Protein AF-A0A3D3XVE8-F1 (afdb_monomer_lite)

Structure (mmCIF, N/CA/C/O backbone):
data_AF-A0A3D3XVE8-F1
#
_entry.id   AF-A0A3D3XVE8-F1
#
loop_
_atom_site.group_PDB
_atom_site.id
_atom_site.type_symbol
_atom_site.label_atom_id
_atom_site.label_alt_id
_atom_site.label_comp_id
_atom_site.label_asym_id
_atom_site.label_entity_id
_atom_site.label_seq_id
_atom_site.pdbx_PDB_ins_code
_atom_site.Cartn_x
_atom_site.Cartn_y
_atom_site.Cartn_z
_atom_site.occupancy
_atom_site.B_iso_or_equiv
_atom_site.auth_seq_id
_atom_site.auth_comp_id
_atom_site.auth_asym_id
_atom_site.auth_atom_id
_atom_site.pdbx_PDB_model_num
ATOM 1 N N . MET A 1 1 ? -37.825 -14.489 28.223 1.00 41.34 1 MET A N 1
ATOM 2 C CA . MET A 1 1 ? -36.509 -14.138 28.797 1.00 41.34 1 MET A CA 1
ATOM 3 C C . MET A 1 1 ? -35.948 -13.013 27.942 1.00 41.34 1 MET A C 1
ATOM 5 O O . MET A 1 1 ? -35.417 -13.270 26.873 1.00 41.34 1 MET A O 1
ATOM 9 N N . ASN A 1 2 ? -36.241 -11.770 28.335 1.00 35.41 2 ASN A N 1
ATOM 10 C CA . ASN A 1 2 ? -35.995 -10.565 27.539 1.00 35.41 2 ASN A CA 1
ATOM 11 C C . ASN A 1 2 ? -34.573 -10.058 27.788 1.00 35.41 2 ASN A C 1
ATOM 13 O O . ASN A 1 2 ? -34.278 -9.597 28.886 1.00 35.41 2 ASN A O 1
ATOM 17 N N . LEU A 1 3 ? -33.719 -10.104 26.767 1.00 50.75 3 LEU A N 1
ATOM 18 C CA . LEU A 1 3 ? -32.432 -9.408 26.752 1.00 50.75 3 LEU A CA 1
ATOM 19 C C . LEU A 1 3 ? -32.549 -8.166 25.863 1.00 50.75 3 LEU A C 1
ATOM 21 O O . LEU A 1 3 ? -31.955 -8.087 24.793 1.00 50.75 3 LEU A O 1
ATOM 25 N N . THR A 1 4 ? -33.332 -7.178 26.298 1.00 48.75 4 THR A N 1
ATOM 26 C CA . THR A 1 4 ? -33.195 -5.811 25.780 1.00 48.75 4 THR A CA 1
ATOM 27 C C . THR A 1 4 ? -31.923 -5.227 26.384 1.00 48.75 4 THR A C 1
ATOM 29 O O . THR A 1 4 ? -31.964 -4.541 27.406 1.00 48.75 4 THR A O 1
ATOM 32 N N . LEU A 1 5 ? -30.773 -5.576 25.804 1.00 56.91 5 LEU A N 1
ATOM 33 C CA . LEU A 1 5 ? -29.511 -4.935 26.137 1.00 56.91 5 LEU A CA 1
ATOM 34 C C . LEU A 1 5 ? -29.654 -3.457 25.787 1.00 56.91 5 LEU A C 1
ATOM 36 O O . LEU A 1 5 ? -29.731 -3.078 24.619 1.00 56.91 5 LEU A O 1
ATOM 40 N N . ASN A 1 6 ? -29.730 -2.640 26.831 1.00 50.09 6 ASN A N 1
ATOM 41 C CA . ASN A 1 6 ? -29.581 -1.201 26.780 1.00 50.09 6 ASN A CA 1
ATOM 42 C C . ASN A 1 6 ? -28.165 -0.904 26.264 1.00 50.09 6 ASN A C 1
ATOM 44 O O . ASN A 1 6 ? -27.223 -0.744 27.035 1.00 50.09 6 ASN A O 1
ATOM 48 N N . GLN A 1 7 ? -28.011 -0.924 24.941 1.00 58.62 7 GLN A N 1
ATOM 49 C CA . GLN A 1 7 ? -26.836 -0.456 24.221 1.00 58.62 7 GLN A CA 1
ATOM 50 C C . GLN A 1 7 ? -26.818 1.068 24.362 1.00 58.62 7 GLN A C 1
ATOM 52 O O . GLN A 1 7 ? -27.171 1.800 23.437 1.00 58.62 7 GLN A O 1
ATOM 57 N N . GLN A 1 8 ? -26.466 1.563 25.552 1.00 52.91 8 GLN A N 1
ATOM 58 C CA . GLN A 1 8 ? -26.076 2.955 25.688 1.00 52.91 8 GLN A CA 1
ATOM 59 C C . GLN A 1 8 ? -24.925 3.162 24.709 1.00 52.91 8 GLN A C 1
ATOM 61 O O . GLN A 1 8 ? -23.867 2.555 24.848 1.00 52.91 8 GLN A O 1
ATOM 66 N N . GLN A 1 9 ? -25.169 3.961 23.674 1.00 60.97 9 GLN A N 1
ATOM 67 C CA . GLN A 1 9 ? -24.178 4.378 22.691 1.00 60.97 9 GLN A CA 1
ATOM 68 C C . GLN A 1 9 ? -23.089 5.172 23.425 1.00 60.97 9 GLN A C 1
ATOM 70 O O . GLN A 1 9 ? -23.149 6.400 23.507 1.00 60.97 9 GLN A O 1
ATOM 75 N N . VAL A 1 10 ? -22.121 4.476 24.023 1.00 69.81 10 VAL A N 1
ATOM 76 C CA . VAL A 1 10 ? -20.950 5.094 24.641 1.00 69.81 10 VAL A CA 1
ATOM 77 C C . VAL A 1 10 ? -20.167 5.731 23.502 1.00 69.81 10 VAL A C 1
ATOM 79 O O . VAL A 1 10 ? -19.470 5.055 22.749 1.00 69.81 10 VAL A O 1
ATOM 82 N N . ARG A 1 11 ? -20.336 7.045 23.323 1.00 76.81 11 ARG A N 1
ATOM 83 C CA . ARG A 1 11 ? -19.576 7.799 22.327 1.00 76.81 11 ARG A CA 1
ATOM 84 C C . ARG A 1 11 ? -18.100 7.677 22.671 1.00 76.81 11 ARG A C 1
ATOM 86 O O . ARG A 1 11 ? -17.663 8.132 23.728 1.00 76.81 11 ARG A O 1
ATOM 93 N N . VAL A 1 12 ? -17.340 7.066 21.770 1.00 85.25 12 VAL A N 1
ATOM 94 C CA . VAL A 1 12 ? -15.890 6.978 21.909 1.00 85.25 12 VAL A CA 1
ATOM 95 C C . VAL A 1 12 ? -15.291 8.388 21.925 1.00 85.25 12 VAL A C 1
ATOM 97 O O . VAL A 1 12 ? -15.688 9.239 21.121 1.00 85.25 12 VAL A O 1
ATOM 100 N N . PRO A 1 13 ? -14.355 8.678 22.842 1.00 89.12 13 PRO A N 1
ATOM 101 C CA . PRO A 1 13 ? -13.726 9.985 22.890 1.00 89.12 13 PRO A CA 1
ATOM 102 C C . PRO A 1 13 ? -12.899 10.195 21.618 1.00 89.12 13 PRO A C 1
ATOM 104 O O . PRO A 1 13 ? -12.223 9.282 21.142 1.00 89.12 13 PRO A O 1
ATOM 107 N N . TRP A 1 14 ? -12.898 11.424 21.098 1.00 87.50 14 TRP A N 1
ATOM 108 C CA . TRP A 1 14 ? -12.185 11.790 19.866 1.00 87.50 14 TRP A CA 1
ATOM 109 C C . TRP A 1 14 ? -10.712 11.367 19.863 1.00 87.50 14 TRP A C 1
ATOM 111 O O . TRP A 1 14 ? -10.186 10.954 18.836 1.00 87.50 14 TRP A O 1
ATOM 121 N N . ARG A 1 15 ? -10.057 11.386 21.030 1.00 90.38 15 ARG A N 1
ATOM 122 C CA . ARG A 1 15 ? -8.671 10.923 21.199 1.00 90.38 15 ARG A CA 1
ATOM 123 C C . ARG A 1 15 ? -8.483 9.456 20.805 1.00 90.38 15 ARG A C 1
ATOM 125 O O . ARG A 1 15 ? -7.480 9.136 20.180 1.00 90.38 15 ARG A O 1
ATOM 132 N N . THR A 1 16 ? -9.436 8.585 21.136 1.00 89.50 16 THR A N 1
ATOM 133 C CA . THR A 1 16 ? -9.382 7.159 20.778 1.00 89.50 16 THR A CA 1
ATOM 134 C C . THR A 1 16 ? -9.581 6.966 19.281 1.00 89.50 16 THR A C 1
ATOM 136 O O . THR A 1 16 ? -8.871 6.172 18.679 1.00 89.50 16 THR A O 1
ATOM 139 N N . VAL A 1 17 ? -10.475 7.741 18.662 1.00 88.56 17 VAL A N 1
ATOM 140 C CA . VAL A 1 17 ? -10.687 7.708 17.205 1.00 88.56 17 VAL A CA 1
ATOM 141 C C . VAL A 1 17 ? -9.411 8.114 16.463 1.00 88.56 17 VAL A C 1
ATOM 143 O O . VAL A 1 17 ? -8.970 7.406 15.561 1.00 88.56 17 VAL A O 1
ATOM 146 N N . PHE A 1 18 ? -8.767 9.208 16.883 1.00 90.75 18 PHE A N 1
ATOM 147 C CA . PHE A 1 18 ? -7.499 9.645 16.295 1.00 90.75 18 PHE A CA 1
ATOM 148 C C . PHE A 1 18 ? -6.362 8.648 16.535 1.00 90.75 18 PHE A C 1
ATOM 150 O O . PHE A 1 18 ? -5.612 8.357 15.608 1.00 90.75 18 PHE A O 1
ATOM 157 N N . ALA A 1 19 ? -6.239 8.098 17.745 1.00 91.44 19 ALA A N 1
ATOM 158 C CA . ALA A 1 19 ? -5.219 7.097 18.050 1.00 91.44 19 ALA A CA 1
ATOM 159 C C . ALA A 1 19 ? -5.408 5.809 17.232 1.00 91.44 19 ALA A C 1
ATOM 161 O O . ALA A 1 19 ? -4.425 5.228 16.784 1.00 91.44 19 ALA A O 1
ATOM 162 N N . TYR A 1 20 ? -6.657 5.397 16.995 1.00 89.50 20 TYR A N 1
ATOM 163 C CA . TYR A 1 20 ? -6.980 4.232 16.172 1.00 89.50 20 TYR A CA 1
ATOM 164 C C . TYR A 1 20 ? -6.705 4.474 14.680 1.00 89.50 20 TYR A C 1
ATOM 166 O O . TYR A 1 20 ? -6.209 3.586 13.996 1.00 89.50 20 TYR A O 1
ATOM 174 N N . GLY A 1 21 ? -6.969 5.685 14.176 1.00 88.62 21 GLY A N 1
ATOM 175 C CA . GLY A 1 21 ? -6.725 6.049 12.775 1.00 88.62 21 GLY A CA 1
ATOM 176 C C . GLY A 1 21 ? -5.281 6.458 12.444 1.00 88.62 21 GLY A C 1
ATOM 177 O O . GLY A 1 21 ? -4.904 6.487 11.271 1.00 88.62 21 GLY A O 1
ATOM 178 N N . ALA A 1 22 ? -4.448 6.779 13.437 1.00 93.19 22 ALA A N 1
ATOM 179 C CA . ALA A 1 22 ? -3.076 7.235 13.200 1.00 93.19 22 ALA A CA 1
ATOM 180 C C . ALA A 1 22 ? -2.191 6.201 12.462 1.00 93.19 22 ALA A C 1
ATOM 182 O O . ALA A 1 22 ? -1.516 6.590 11.504 1.00 93.19 22 ALA A O 1
ATOM 183 N N . PRO A 1 23 ? -2.210 4.894 12.802 1.00 91.75 23 PRO A N 1
ATOM 184 C CA . PRO A 1 23 ? -1.412 3.888 12.098 1.00 91.75 23 PRO A CA 1
ATOM 185 C C . PRO A 1 23 ? -1.799 3.725 10.623 1.00 91.75 23 PRO A C 1
ATOM 187 O O . PRO A 1 23 ? -0.927 3.540 9.774 1.00 91.75 23 PRO A O 1
ATOM 190 N N . THR A 1 24 ? -3.088 3.852 10.293 1.00 91.06 24 THR A N 1
ATOM 191 C CA . THR A 1 24 ? -3.583 3.749 8.910 1.00 91.06 24 THR A CA 1
ATOM 192 C C . THR A 1 24 ? -3.006 4.823 7.991 1.00 91.06 24 THR A C 1
ATOM 194 O O . THR A 1 24 ? -2.748 4.545 6.823 1.00 91.06 24 THR A O 1
ATOM 197 N N . VAL A 1 25 ? -2.726 6.024 8.509 1.00 92.69 25 VAL A N 1
ATOM 198 C CA . VAL A 1 25 ? -2.067 7.090 7.735 1.00 92.69 25 VAL A CA 1
ATOM 199 C C . VAL A 1 25 ? -0.646 6.679 7.348 1.00 92.69 25 VAL A C 1
ATOM 201 O O . VAL A 1 25 ? -0.252 6.828 6.192 1.00 92.69 25 VAL A O 1
ATOM 204 N N . GLY A 1 26 ? 0.112 6.118 8.296 1.00 92.44 26 GLY A N 1
ATOM 205 C CA . GLY A 1 26 ? 1.470 5.633 8.046 1.00 92.44 26 GLY A CA 1
ATOM 206 C C . GLY A 1 26 ? 1.499 4.483 7.040 1.00 92.44 26 GLY A C 1
ATOM 207 O O . GLY A 1 26 ? 2.287 4.511 6.096 1.00 92.44 26 GLY A O 1
ATOM 208 N N . ALA A 1 27 ? 0.591 3.515 7.194 1.00 92.38 27 ALA A N 1
ATOM 209 C CA . ALA A 1 27 ? 0.455 2.398 6.263 1.00 92.38 27 ALA A CA 1
ATOM 210 C C . ALA A 1 27 ? 0.095 2.872 4.843 1.00 92.38 27 ALA A C 1
ATOM 212 O O . ALA A 1 27 ? 0.728 2.451 3.874 1.00 92.38 27 ALA A O 1
ATOM 213 N N . GLY A 1 28 ? -0.859 3.801 4.715 1.00 92.75 28 GLY A N 1
ATOM 214 C CA . GLY A 1 28 ? -1.240 4.380 3.426 1.00 92.75 28 GLY A CA 1
ATOM 215 C C . GLY A 1 28 ? -0.097 5.151 2.761 1.00 92.75 28 GLY A C 1
ATOM 216 O O . GLY A 1 28 ? 0.143 4.993 1.564 1.00 92.75 28 GLY A O 1
ATOM 217 N N . TYR A 1 29 ? 0.660 5.932 3.537 1.00 94.81 29 TYR A N 1
ATOM 218 C CA . TYR A 1 29 ? 1.817 6.667 3.025 1.00 94.81 29 TYR A CA 1
ATOM 219 C C . TYR A 1 29 ? 2.937 5.730 2.557 1.00 94.81 29 TYR A C 1
ATOM 221 O O . TYR A 1 29 ? 3.505 5.930 1.484 1.00 94.81 29 TYR A O 1
ATOM 229 N N . MET A 1 30 ? 3.217 4.670 3.320 1.00 95.19 30 MET A N 1
ATOM 230 C CA . MET A 1 30 ? 4.187 3.648 2.92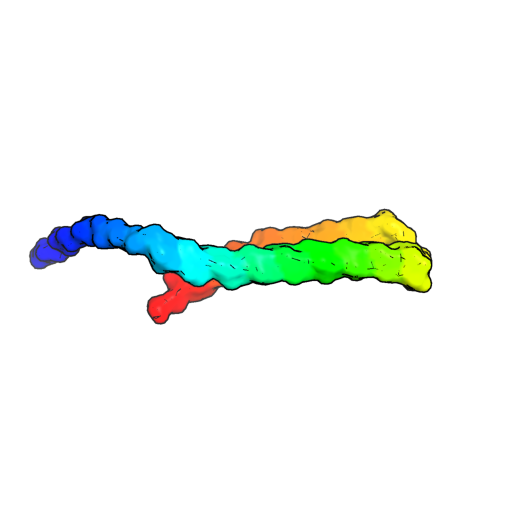5 1.00 95.19 30 MET A CA 1
ATOM 231 C C . MET A 1 30 ? 3.770 2.968 1.619 1.00 95.19 30 MET A C 1
ATOM 233 O O . MET A 1 30 ? 4.586 2.842 0.708 1.00 95.19 30 MET A O 1
ATOM 237 N N . TYR A 1 31 ? 2.497 2.583 1.499 1.00 92.94 31 TYR A N 1
ATOM 238 C CA . TYR A 1 31 ? 1.972 1.949 0.293 1.00 92.94 31 TYR A CA 1
ATOM 239 C C . TYR A 1 31 ? 2.115 2.860 -0.938 1.00 92.94 31 TYR A C 1
ATOM 241 O O . TYR A 1 31 ? 2.534 2.409 -2.004 1.00 92.94 31 TYR A O 1
ATOM 249 N N . LEU A 1 32 ? 1.846 4.160 -0.779 1.00 94.19 32 LEU A N 1
ATOM 250 C CA . LEU A 1 32 ? 2.028 5.150 -1.839 1.00 94.19 32 LEU A CA 1
ATOM 251 C C . LEU A 1 32 ? 3.500 5.296 -2.249 1.00 94.19 32 LEU A C 1
ATOM 253 O O . LEU A 1 32 ? 3.805 5.250 -3.441 1.00 94.19 32 LEU A O 1
ATOM 257 N N . LEU A 1 33 ? 4.416 5.435 -1.285 1.00 95.81 33 LEU A N 1
ATOM 258 C CA . LEU A 1 33 ? 5.846 5.558 -1.575 1.00 95.81 33 LEU A CA 1
ATOM 259 C C . LEU A 1 33 ? 6.397 4.323 -2.286 1.00 95.81 33 LEU A C 1
ATOM 261 O O . LEU A 1 33 ? 7.098 4.458 -3.289 1.00 95.81 33 LEU A O 1
ATOM 265 N N . VAL A 1 34 ? 6.060 3.127 -1.798 1.00 95.25 34 VAL A N 1
ATOM 266 C CA . VAL A 1 34 ? 6.499 1.869 -2.410 1.00 95.25 34 VAL A CA 1
ATOM 267 C C . VAL A 1 34 ? 5.923 1.732 -3.817 1.00 95.25 34 VAL A C 1
ATOM 269 O O . VAL A 1 34 ? 6.670 1.427 -4.742 1.00 95.25 34 VAL A O 1
ATOM 272 N N . GLY A 1 35 ? 4.633 2.017 -4.016 1.00 93.06 35 GLY A N 1
ATOM 273 C CA . GLY A 1 35 ? 4.003 1.946 -5.336 1.00 93.06 35 GLY A CA 1
ATOM 274 C C . GLY A 1 35 ? 4.659 2.878 -6.360 1.00 93.06 35 GLY A C 1
ATOM 275 O O . GLY A 1 35 ? 4.979 2.452 -7.472 1.00 93.06 35 GLY A O 1
ATOM 276 N N . LEU A 1 36 ? 4.925 4.130 -5.971 1.00 94.25 36 LEU A N 1
ATOM 277 C CA . LEU A 1 36 ? 5.615 5.102 -6.824 1.00 94.25 36 LEU A CA 1
ATOM 278 C C . LEU A 1 36 ? 7.054 4.677 -7.128 1.00 94.25 36 LEU A C 1
ATOM 280 O O . LEU A 1 36 ? 7.483 4.740 -8.282 1.00 94.25 36 LEU A O 1
ATOM 284 N N . TYR A 1 37 ? 7.78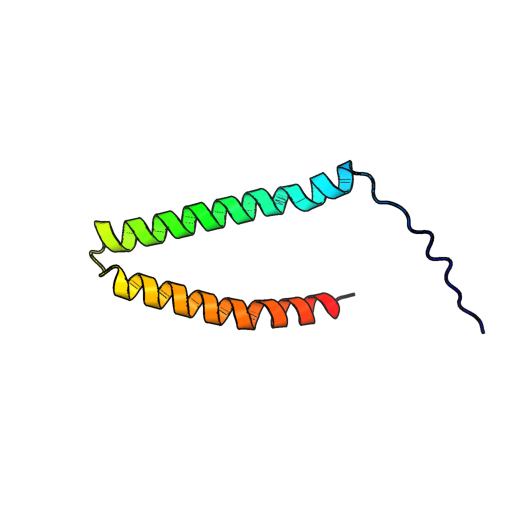7 4.224 -6.110 1.00 95.12 37 TYR A N 1
ATOM 285 C CA . TYR A 1 37 ? 9.166 3.775 -6.265 1.00 95.12 37 TYR A CA 1
ATOM 286 C C . TYR A 1 37 ? 9.266 2.563 -7.194 1.00 95.12 37 TYR A C 1
ATOM 288 O O . TYR A 1 37 ? 10.078 2.574 -8.115 1.00 95.12 37 TYR A O 1
ATOM 296 N N . VAL A 1 38 ? 8.412 1.553 -7.008 1.00 94.75 38 VAL A N 1
ATOM 297 C CA . VAL A 1 38 ? 8.395 0.342 -7.842 1.00 94.75 38 VAL A CA 1
ATOM 298 C C . VAL A 1 38 ? 8.092 0.684 -9.295 1.00 94.75 38 VAL A C 1
ATOM 300 O O . VAL A 1 38 ? 8.779 0.181 -10.183 1.00 94.75 38 VAL A O 1
ATOM 303 N N . MET A 1 39 ? 7.118 1.562 -9.555 1.00 93.56 39 MET A N 1
ATOM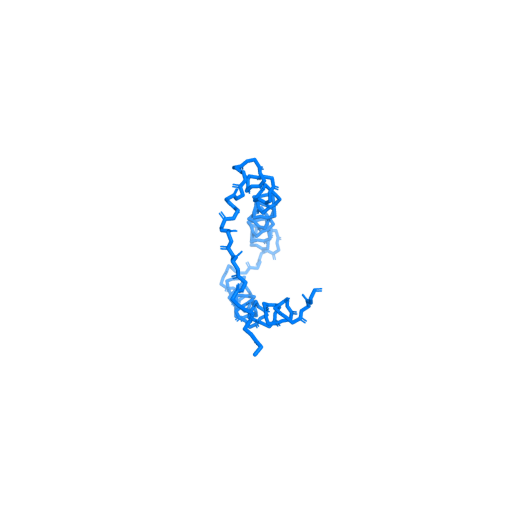 304 C CA . MET A 1 39 ? 6.820 2.014 -10.915 1.00 93.56 39 MET A CA 1
ATOM 305 C C . MET A 1 39 ? 8.041 2.696 -11.548 1.00 93.56 39 MET A C 1
ATOM 307 O O . MET A 1 39 ? 8.502 2.264 -12.600 1.00 93.56 39 MET A O 1
ATOM 311 N N . LYS A 1 40 ? 8.600 3.708 -10.870 1.00 93.94 40 LYS A N 1
ATOM 312 C CA . LYS A 1 40 ? 9.742 4.502 -11.348 1.00 93.94 40 LYS A CA 1
ATOM 313 C C . LYS A 1 40 ? 10.986 3.645 -11.586 1.00 93.94 40 LYS A C 1
ATOM 315 O O . LYS A 1 40 ? 11.636 3.767 -12.616 1.00 93.94 40 LYS A O 1
ATOM 320 N N . PHE A 1 41 ? 11.322 2.770 -10.641 1.00 95.31 41 PHE A N 1
ATOM 321 C CA . PHE A 1 41 ? 12.475 1.880 -10.742 1.00 95.31 41 PHE A CA 1
ATOM 322 C C . PHE A 1 41 ? 12.323 0.892 -11.904 1.00 95.31 41 PHE A C 1
ATOM 324 O O . PHE A 1 41 ? 13.255 0.686 -12.681 1.00 95.31 41 PHE A O 1
ATOM 331 N N . SER A 1 42 ? 11.131 0.316 -12.060 1.00 94.50 42 SER A N 1
ATOM 332 C CA . SER A 1 42 ? 10.881 -0.685 -13.097 1.00 94.50 42 SER A CA 1
ATOM 333 C C . SER A 1 42 ? 10.921 -0.090 -14.505 1.00 94.50 42 SER A C 1
ATOM 335 O O . SER A 1 42 ? 11.426 -0.732 -15.423 1.00 94.50 42 SER A O 1
ATOM 337 N N . THR A 1 43 ? 10.438 1.140 -14.691 1.00 93.56 43 THR A N 1
ATOM 338 C CA . THR A 1 43 ? 10.465 1.795 -16.006 1.00 93.56 43 THR A CA 1
ATOM 339 C C . THR A 1 43 ? 11.823 2.398 -16.339 1.00 93.56 43 THR A C 1
ATOM 341 O O . THR A 1 43 ? 12.271 2.283 -17.476 1.00 93.56 43 THR A O 1
ATOM 344 N N . ASP A 1 44 ? 12.497 3.014 -15.367 1.00 92.06 44 ASP A N 1
ATOM 345 C CA . ASP A 1 44 ? 13.671 3.846 -15.653 1.00 92.06 44 ASP A CA 1
ATOM 346 C C . ASP A 1 44 ? 14.996 3.102 -15.469 1.00 92.06 44 ASP A C 1
ATOM 348 O O . ASP A 1 44 ? 15.975 3.428 -16.135 1.00 92.06 44 ASP A O 1
ATOM 352 N N . VAL A 1 45 ? 15.044 2.110 -14.573 1.00 94.75 45 VAL A N 1
ATOM 353 C CA . VAL A 1 45 ? 16.263 1.331 -14.295 1.00 94.75 45 VAL A CA 1
ATOM 354 C C . VAL A 1 45 ? 16.210 -0.021 -14.994 1.00 94.75 45 VAL A C 1
ATOM 356 O O . VAL A 1 45 ? 17.170 -0.411 -15.651 1.00 94.75 45 VAL A O 1
ATOM 359 N N . LEU A 1 46 ? 15.083 -0.733 -14.882 1.00 92.75 46 LEU A N 1
ATOM 360 C CA . LEU A 1 46 ? 14.910 -2.043 -15.521 1.00 92.75 46 LEU A CA 1
ATOM 361 C C . LEU A 1 46 ? 14.466 -1.947 -16.989 1.00 92.75 46 LEU A C 1
ATOM 363 O O . LEU A 1 46 ? 14.455 -2.965 -17.679 1.00 92.75 46 LEU A O 1
ATOM 367 N N . LEU A 1 47 ? 14.108 -0.746 -17.465 1.00 92.25 47 LEU A N 1
ATOM 368 C CA . LEU A 1 47 ? 13.638 -0.485 -18.832 1.00 92.25 47 LEU A CA 1
ATOM 369 C C . LEU A 1 47 ? 12.424 -1.340 -19.237 1.00 92.25 47 LEU A C 1
ATOM 371 O O . LEU A 1 47 ? 12.217 -1.644 -20.414 1.00 92.25 47 LEU A O 1
ATOM 375 N N . ILE A 1 48 ? 11.598 -1.725 -18.262 1.00 93.31 48 ILE A N 1
ATOM 376 C CA . ILE A 1 48 ? 10.347 -2.438 -18.513 1.00 93.31 48 ILE A CA 1
ATOM 377 C C . ILE A 1 48 ? 9.342 -1.440 -19.085 1.00 93.31 48 ILE A C 1
ATOM 379 O O . ILE A 1 48 ? 9.153 -0.345 -18.553 1.00 93.31 48 ILE A O 1
ATOM 383 N N . ALA A 1 49 ? 8.659 -1.825 -20.164 1.00 94.50 49 ALA A N 1
ATOM 384 C CA . ALA A 1 49 ? 7.654 -0.970 -20.779 1.00 94.50 49 ALA A CA 1
ATOM 385 C C . ALA A 1 49 ? 6.552 -0.596 -19.757 1.00 94.50 49 ALA A C 1
ATOM 387 O O . ALA A 1 49 ? 5.987 -1.495 -19.122 1.00 94.50 49 ALA A O 1
ATOM 388 N N . PRO A 1 50 ? 6.168 0.692 -19.638 1.00 92.06 50 PRO A N 1
ATOM 389 C CA . PRO A 1 50 ? 5.145 1.135 -18.685 1.00 92.06 50 PRO A CA 1
ATOM 390 C C . PRO A 1 50 ? 3.806 0.402 -18.832 1.00 92.06 50 PRO A C 1
ATOM 392 O O . PRO A 1 50 ? 3.117 0.159 -17.845 1.00 92.06 50 PRO A O 1
ATOM 395 N N . ALA A 1 51 ? 3.461 -0.012 -20.056 1.00 94.25 51 ALA A N 1
ATOM 396 C CA . ALA A 1 51 ? 2.273 -0.816 -20.333 1.00 94.25 51 ALA A CA 1
ATOM 397 C C . ALA A 1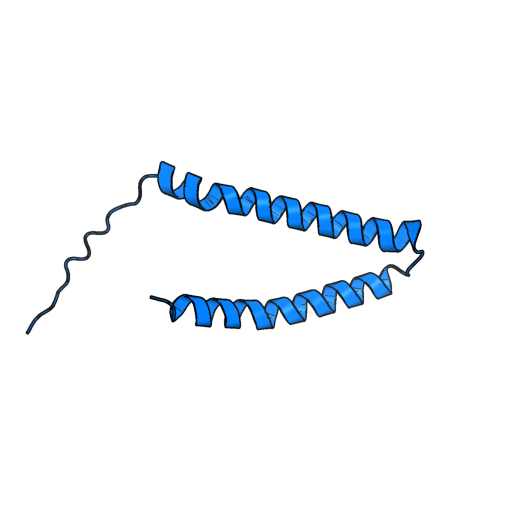 51 ? 2.283 -2.161 -19.585 1.00 94.25 51 ALA A C 1
ATOM 399 O O . ALA A 1 51 ? 1.261 -2.561 -19.034 1.00 94.25 51 ALA A O 1
ATOM 400 N N . VAL A 1 52 ? 3.436 -2.835 -19.508 1.00 94.81 52 VAL A N 1
ATOM 401 C CA . VAL A 1 52 ? 3.573 -4.116 -18.797 1.00 94.81 52 VAL A CA 1
ATOM 402 C C . VAL A 1 52 ? 3.424 -3.902 -17.294 1.00 94.81 52 VAL A C 1
ATOM 404 O O . VAL A 1 52 ? 2.652 -4.609 -16.652 1.00 94.81 52 VAL A O 1
ATOM 407 N N . MET A 1 53 ? 4.082 -2.880 -16.739 1.00 94.88 53 MET A N 1
ATOM 408 C CA . MET A 1 53 ? 3.905 -2.521 -15.327 1.00 94.88 53 MET A CA 1
ATOM 409 C C . MET A 1 53 ? 2.447 -2.178 -15.004 1.00 94.88 53 MET A C 1
ATOM 411 O O . MET A 1 53 ? 1.929 -2.621 -13.982 1.00 94.88 53 MET A O 1
ATOM 415 N N . GLY A 1 54 ? 1.751 -1.465 -15.894 1.00 93.44 54 GLY A N 1
ATOM 416 C CA . GLY A 1 54 ? 0.321 -1.182 -15.760 1.00 93.44 54 GLY A CA 1
ATOM 417 C C . GLY A 1 54 ? -0.537 -2.447 -15.677 1.00 93.44 54 GLY A C 1
ATOM 418 O O . GLY A 1 54 ? -1.437 -2.521 -14.839 1.00 93.44 54 GLY A O 1
ATOM 419 N N . VAL A 1 55 ? -0.229 -3.471 -16.479 1.00 95.88 55 VAL A N 1
ATOM 420 C CA . VAL A 1 55 ? -0.909 -4.776 -16.406 1.00 95.88 55 VAL A CA 1
ATOM 421 C C . VAL A 1 55 ? -0.617 -5.476 -15.077 1.00 95.88 55 VAL A C 1
ATOM 423 O O . VAL A 1 55 ? -1.550 -5.959 -14.440 1.00 95.88 55 VAL A O 1
ATOM 426 N N . ILE A 1 56 ? 0.636 -5.478 -14.612 1.00 94.50 56 ILE A N 1
ATOM 427 C CA . ILE A 1 56 ? 1.013 -6.081 -13.320 1.00 94.50 56 ILE A CA 1
ATOM 428 C C . ILE A 1 56 ? 0.247 -5.418 -12.167 1.00 94.50 56 ILE A C 1
ATOM 430 O O . ILE A 1 56 ? -0.379 -6.107 -11.361 1.00 94.50 56 ILE A O 1
ATOM 434 N N . PHE A 1 57 ? 0.229 -4.083 -12.113 1.00 93.69 57 PHE A N 1
ATOM 435 C CA . PHE A 1 57 ? -0.538 -3.350 -11.104 1.00 93.69 57 PHE A CA 1
ATOM 436 C C . PHE A 1 57 ? -2.045 -3.612 -11.217 1.00 93.69 57 PHE A C 1
ATOM 438 O O . PHE A 1 57 ? -2.721 -3.722 -10.198 1.00 93.69 57 PHE A O 1
ATOM 445 N N . SER A 1 58 ? -2.576 -3.765 -12.431 1.00 94.50 58 SER A N 1
ATOM 446 C CA . SER A 1 58 ? -3.992 -4.094 -12.637 1.00 94.50 58 SER A CA 1
ATOM 447 C C . SER A 1 58 ? -4.335 -5.481 -12.090 1.00 94.50 58 SER A C 1
ATOM 449 O O . SER A 1 58 ? -5.335 -5.629 -11.394 1.00 94.50 58 SER A O 1
ATOM 451 N N . ILE A 1 59 ? -3.480 -6.482 -12.328 1.00 96.56 59 ILE A N 1
ATOM 452 C CA . ILE A 1 59 ? -3.641 -7.829 -11.759 1.00 96.56 59 ILE A CA 1
ATOM 453 C C . ILE A 1 59 ? -3.590 -7.772 -10.228 1.00 96.56 59 ILE A C 1
ATOM 455 O O . ILE A 1 59 ? -4.435 -8.380 -9.574 1.00 96.56 59 ILE A O 1
ATOM 459 N N . SER A 1 60 ? -2.669 -6.990 -9.652 1.00 93.56 60 SER A N 1
ATOM 460 C CA . SER A 1 60 ? -2.619 -6.767 -8.200 1.00 93.56 60 SER A CA 1
ATOM 461 C C . SER A 1 60 ? -3.940 -6.214 -7.663 1.00 93.56 60 SER A C 1
ATOM 463 O O . SER A 1 60 ? -4.400 -6.665 -6.624 1.00 93.56 60 SER A O 1
ATOM 465 N N . ARG A 1 61 ? -4.592 -5.284 -8.373 1.00 93.38 61 ARG A N 1
ATOM 466 C CA . ARG A 1 61 ? -5.881 -4.722 -7.931 1.00 93.38 61 ARG A CA 1
ATOM 467 C C . ARG A 1 61 ? -7.031 -5.708 -8.015 1.00 93.38 61 ARG A C 1
ATOM 469 O O . ARG A 1 61 ? -7.917 -5.676 -7.169 1.00 93.38 61 ARG A O 1
ATOM 476 N N . VAL A 1 62 ? -7.022 -6.577 -9.022 1.00 96.38 62 VAL A N 1
ATOM 477 C CA . VAL A 1 62 ? -7.999 -7.668 -9.117 1.00 96.38 62 VAL A CA 1
ATOM 478 C C . VAL A 1 62 ? -7.815 -8.644 -7.957 1.00 96.38 62 VAL A C 1
ATOM 480 O O . VAL A 1 62 ? -8.803 -9.098 -7.389 1.00 96.38 62 VAL A O 1
ATOM 483 N N . TRP A 1 63 ? -6.568 -8.938 -7.583 1.00 94.69 63 TRP A N 1
ATOM 484 C CA . TRP A 1 63 ? -6.280 -9.757 -6.411 1.00 94.69 63 TRP A CA 1
ATOM 485 C C . TRP A 1 63 ? -6.785 -9.106 -5.119 1.00 94.69 63 TRP A C 1
ATOM 487 O O . TRP A 1 63 ? -7.535 -9.753 -4.390 1.00 94.69 63 TRP A O 1
ATOM 497 N N . ASP A 1 64 ? -6.468 -7.827 -4.890 1.00 92.88 64 ASP A N 1
ATOM 498 C CA . ASP A 1 64 ? -6.929 -7.077 -3.713 1.00 92.88 64 ASP A CA 1
ATOM 499 C C . ASP A 1 64 ? -8.468 -7.094 -3.614 1.00 92.88 64 ASP A C 1
ATOM 501 O O . ASP A 1 64 ? -9.035 -7.382 -2.562 1.00 92.88 64 ASP A O 1
ATOM 505 N N . ALA A 1 65 ? -9.168 -6.927 -4.743 1.00 93.62 65 ALA A N 1
ATOM 506 C CA . ALA A 1 65 ? -10.630 -6.981 -4.793 1.00 93.62 65 ALA A CA 1
ATOM 507 C C . ALA A 1 65 ? -11.229 -8.327 -4.336 1.00 93.62 65 ALA A C 1
ATOM 509 O O . ALA A 1 65 ? -12.390 -8.373 -3.930 1.00 93.62 65 ALA A O 1
ATOM 510 N N . ILE A 1 66 ? -10.463 -9.419 -4.405 1.00 95.44 66 ILE A N 1
ATOM 511 C CA . ILE A 1 66 ? -10.878 -10.751 -3.947 1.00 95.44 66 ILE A CA 1
ATOM 512 C C . ILE A 1 66 ? -10.417 -10.996 -2.508 1.00 95.44 66 ILE A C 1
ATOM 514 O O . ILE A 1 66 ? -11.174 -11.549 -1.705 1.00 95.44 66 ILE A O 1
ATOM 518 N N . SER A 1 67 ? -9.185 -10.608 -2.170 1.00 94.12 67 SER A N 1
ATOM 519 C CA . SER A 1 67 ? -8.630 -10.838 -0.838 1.00 94.12 67 SER A CA 1
ATOM 520 C C . SER A 1 67 ? -9.278 -9.959 0.224 1.00 94.12 67 SER A C 1
ATOM 522 O O . SER A 1 67 ? -9.500 -10.443 1.332 1.00 94.12 67 SER A O 1
ATOM 524 N N . ASP A 1 68 ? -9.634 -8.714 -0.096 1.00 92.94 68 ASP A N 1
ATOM 525 C CA . ASP A 1 68 ? -10.176 -7.769 0.884 1.00 92.94 68 ASP A CA 1
ATOM 526 C C . ASP A 1 68 ? -11.517 -8.253 1.476 1.00 92.94 68 ASP A C 1
ATOM 528 O O . A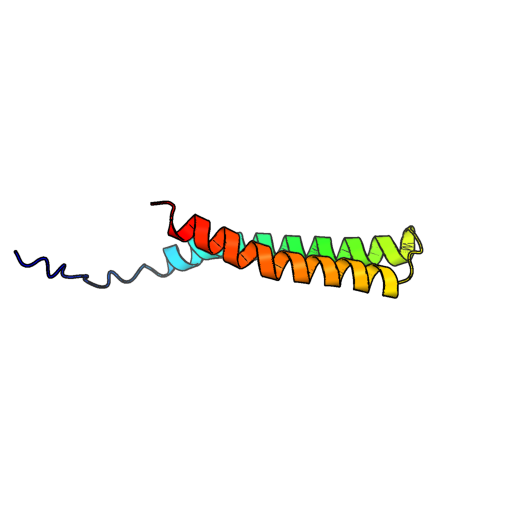SP A 1 68 ? -11.639 -8.297 2.705 1.00 92.94 68 ASP A O 1
ATOM 532 N N . PRO A 1 69 ? -12.504 -8.727 0.681 1.00 91.50 69 PRO A N 1
ATOM 533 C CA . PRO A 1 6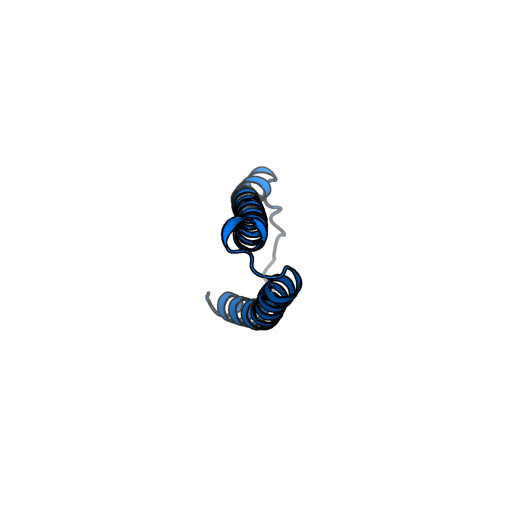9 ? -13.719 -9.336 1.227 1.00 91.50 69 PRO A CA 1
ATOM 534 C C . PRO A 1 69 ? -13.459 -10.621 2.016 1.00 91.50 69 PRO A C 1
ATOM 536 O O . PRO A 1 69 ? -14.137 -10.880 3.009 1.00 91.50 69 PRO A O 1
ATOM 539 N N . LEU A 1 70 ? -12.489 -11.437 1.589 1.00 91.69 70 LEU A N 1
ATOM 540 C CA . LEU A 1 70 ? -12.154 -12.691 2.264 1.00 91.69 70 LEU A CA 1
ATOM 541 C C . LEU A 1 70 ? -11.566 -12.427 3.656 1.00 91.69 70 LEU A C 1
ATOM 543 O O . LEU A 1 70 ? -11.983 -13.049 4.632 1.00 91.69 70 LEU A O 1
ATOM 547 N N . VAL A 1 71 ? -10.636 -11.475 3.754 1.00 90.56 71 VAL A N 1
ATOM 548 C CA . VAL A 1 71 ? -10.054 -11.035 5.027 1.00 90.56 71 VAL A CA 1
ATOM 549 C C . VAL A 1 71 ? -11.112 -10.362 5.895 1.00 90.56 71 VAL A C 1
ATOM 551 O O . VAL A 1 71 ? -11.178 -10.658 7.085 1.00 90.56 71 VAL A O 1
ATOM 554 N N . GLY A 1 72 ? -11.984 -9.532 5.315 1.00 88.94 72 GLY A N 1
ATOM 555 C CA . GLY A 1 72 ? -13.113 -8.939 6.035 1.00 88.94 72 GLY A CA 1
ATOM 556 C C . GLY A 1 72 ? -14.019 -10.005 6.652 1.00 88.94 72 GLY A C 1
ATOM 557 O O . GLY A 1 72 ? -14.304 -9.970 7.845 1.00 88.94 72 GLY A O 1
ATOM 558 N N . TYR A 1 73 ? -14.371 -11.033 5.879 1.00 89.94 73 TYR A N 1
ATOM 559 C CA . TYR A 1 73 ? -15.201 -12.132 6.363 1.00 89.94 73 TYR A CA 1
ATOM 560 C C . TYR A 1 73 ? -14.541 -12.971 7.466 1.00 89.94 73 TYR A C 1
ATOM 562 O O . TYR A 1 73 ? -15.213 -13.460 8.376 1.00 89.94 73 TYR A O 1
ATOM 570 N N . LEU A 1 74 ? -13.222 -13.161 7.391 1.00 87.12 74 LEU A N 1
ATOM 571 C CA . LEU A 1 74 ? -12.449 -13.832 8.437 1.00 87.12 74 LEU A CA 1
ATOM 572 C C . LEU A 1 74 ? -12.357 -12.978 9.708 1.00 87.12 74 LEU A C 1
ATOM 574 O O . LEU A 1 74 ? -12.485 -13.513 10.810 1.00 87.12 74 LEU A O 1
ATOM 578 N N . SER A 1 75 ? -12.180 -11.663 9.559 1.00 86.69 75 SER A N 1
ATOM 579 C CA . SER A 1 75 ? -12.165 -10.715 10.675 1.00 86.69 75 SER A CA 1
ATOM 580 C C . SER A 1 75 ? -13.502 -10.715 11.413 1.00 86.69 75 SER A C 1
ATOM 582 O O . SER A 1 75 ? -13.514 -10.814 12.633 1.00 86.69 75 SER A O 1
ATOM 584 N N . ASP A 1 76 ? -14.623 -10.705 10.687 1.00 83.81 76 ASP A N 1
ATOM 585 C CA . ASP A 1 76 ? -15.973 -10.710 11.270 1.00 83.81 76 ASP A CA 1
ATOM 586 C C . ASP A 1 76 ? -16.300 -11.996 12.049 1.00 83.81 76 ASP A C 1
ATOM 588 O O . ASP A 1 76 ? -17.199 -12.017 12.890 1.00 83.81 76 ASP A O 1
ATOM 592 N N . ARG A 1 77 ? -15.582 -13.089 11.772 1.00 75.31 77 ARG A N 1
ATOM 593 C CA . ARG A 1 77 ? -15.742 -14.380 12.458 1.00 75.31 77 ARG A CA 1
ATOM 594 C C . ARG A 1 77 ? -14.798 -14.569 13.643 1.00 75.31 77 ARG A C 1
ATOM 596 O O . ARG A 1 77 ? -14.966 -15.539 14.383 1.00 75.31 77 ARG A O 1
ATOM 603 N N . THR A 1 78 ? -13.814 -13.693 13.815 1.00 57.66 78 THR A N 1
ATOM 604 C CA . THR A 1 78 ? -12.856 -13.788 14.918 1.00 57.66 78 THR A CA 1
ATOM 605 C C . THR A 1 78 ? -13.346 -12.893 16.055 1.00 57.66 78 THR A C 1
ATOM 607 O O . THR A 1 78 ? -13.308 -11.672 15.943 1.00 57.66 78 THR A O 1
ATOM 610 N N . VAL A 1 79 ? -13.885 -13.534 17.099 1.00 48.41 79 VAL A N 1
ATOM 611 C CA . VAL A 1 79 ? -14.427 -12.918 18.329 1.00 48.41 79 VAL A CA 1
ATOM 612 C C . VAL A 1 79 ? -13.334 -12.222 19.133 1.00 48.41 79 VAL A C 1
ATOM 614 O O . VAL A 1 79 ? -12.247 -12.829 19.267 1.00 48.41 79 VAL A O 1
#

pLDDT: mean 86.05, std 14.98, range [35.41, 96.56]

Secondary structure (DSSP, 8-state):
----------PPPHHHHHHHHHHHHHHHHHHHHHHHHHHHHHHHTS---HHHHHHHHHHHHHHHHHHHHHHHHHHHH--

Sequence (79 aa):
MNLTLNQQQVRVPWRTVFAYGAPTVGAGYMYLLVGLYVMKFSTDVLLIAPAVMGVIFSISRVWDAISDPLVGYLSDRTV

Radius of gyration: 20.66 Å; chains: 1; bounding box: 53×26×50 Å

Foldseek 3Di:
DDDPPPPPVPPDPVVVVCVVCVVVVVVVVVVVVVLVCCLCCCCPVVVPDSVVVVVVVVVVVVVCVVVVVVVVVVVVVPD